Protein AF-A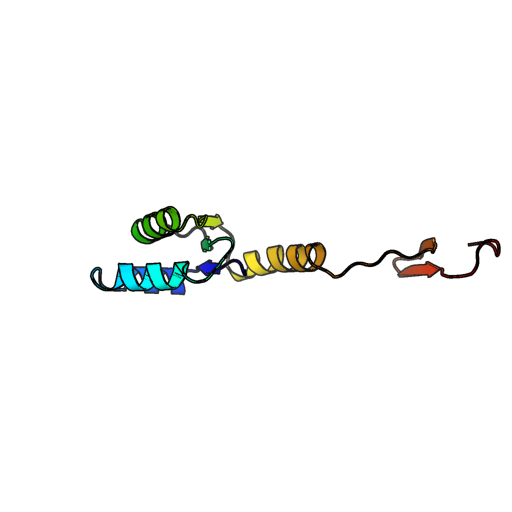0A967LNZ5-F1 (afdb_monomer_lite)

Structure (mmCIF, N/CA/C/O backbone):
data_AF-A0A967LNZ5-F1
#
_entry.id   AF-A0A967LNZ5-F1
#
loop_
_atom_site.group_PDB
_atom_site.id
_atom_site.type_symbol
_atom_site.label_atom_id
_atom_site.label_alt_id
_atom_site.label_comp_id
_atom_site.label_asym_id
_atom_site.label_entity_id
_atom_site.label_seq_id
_atom_site.pdbx_PDB_ins_code
_atom_site.Cartn_x
_atom_site.Cartn_y
_atom_site.Cartn_z
_atom_site.occupancy
_atom_site.B_iso_or_equiv
_atom_site.auth_seq_id
_atom_site.auth_comp_id
_atom_site.auth_asym_id
_atom_site.auth_atom_id
_atom_site.pdbx_PDB_model_num
ATOM 1 N N . GLY A 1 1 ? -0.131 10.742 -4.698 1.00 67.69 1 GLY A N 1
ATOM 2 C CA . GLY A 1 1 ? -0.293 10.216 -3.329 1.00 67.69 1 GLY A CA 1
ATOM 3 C C . GLY A 1 1 ? 0.354 8.847 -3.213 1.00 67.69 1 GLY A C 1
ATOM 4 O O . GLY A 1 1 ? 0.525 8.182 -4.228 1.00 67.69 1 GLY A O 1
ATOM 5 N N . ARG A 1 2 ? 0.729 8.434 -2.001 1.00 85.12 2 ARG A N 1
ATOM 6 C CA . ARG A 1 2 ? 1.298 7.110 -1.687 1.00 85.12 2 ARG A CA 1
ATOM 7 C C . ARG A 1 2 ? 0.220 6.262 -1.015 1.00 85.12 2 ARG A C 1
ATOM 9 O O . ARG A 1 2 ? -0.476 6.793 -0.159 1.00 85.12 2 ARG A O 1
ATOM 16 N N . LEU A 1 3 ? 0.091 4.983 -1.378 1.00 91.69 3 LEU A N 1
ATOM 17 C CA . LEU A 1 3 ? -0.777 4.054 -0.642 1.00 91.69 3 LEU A CA 1
ATOM 18 C C . LEU A 1 3 ? -0.330 3.986 0.820 1.00 91.69 3 LEU A C 1
ATOM 20 O O . LEU A 1 3 ? 0.854 3.769 1.091 1.00 91.69 3 LEU A O 1
ATOM 24 N N . GLN A 1 4 ? -1.266 4.167 1.744 1.00 94.94 4 GLN A N 1
ATOM 25 C CA . GLN A 1 4 ? -0.987 4.008 3.163 1.00 94.94 4 GLN A CA 1
ATOM 26 C C . GLN A 1 4 ? -1.136 2.534 3.532 1.00 94.94 4 GLN A C 1
ATOM 28 O O . GLN A 1 4 ? -2.090 1.885 3.115 1.00 94.94 4 GLN A O 1
ATOM 33 N N . VAL A 1 5 ? -0.195 1.989 4.300 1.00 95.62 5 VAL A N 1
ATOM 34 C CA . VAL A 1 5 ? -0.249 0.591 4.743 1.00 95.62 5 VAL A CA 1
ATOM 35 C C . VAL A 1 5 ? -0.355 0.564 6.254 1.00 95.62 5 VAL A C 1
ATOM 37 O O . VAL A 1 5 ? 0.476 1.163 6.932 1.00 95.62 5 VAL A O 1
ATOM 40 N N . LEU A 1 6 ? -1.370 -0.129 6.761 1.00 96.38 6 LEU A N 1
ATOM 41 C CA . LEU A 1 6 ? -1.590 -0.351 8.182 1.00 96.38 6 LEU A CA 1
ATOM 42 C C . LEU A 1 6 ? -1.290 -1.816 8.504 1.00 96.38 6 LEU A C 1
ATOM 44 O O . LEU A 1 6 ? -1.820 -2.756 7.891 1.00 96.38 6 LEU A O 1
ATOM 48 N N . GLY A 1 7 ? -0.366 -2.006 9.433 1.00 95.62 7 GLY A N 1
ATOM 49 C CA . GLY A 1 7 ? -0.076 -3.278 10.052 1.00 95.62 7 GLY A CA 1
ATOM 50 C C . GLY A 1 7 ? -0.661 -3.343 11.455 1.00 95.62 7 GLY A C 1
ATOM 51 O O . GLY A 1 7 ? -1.543 -2.591 11.856 1.00 95.62 7 GLY A O 1
ATOM 52 N N . GLU A 1 8 ? -0.140 -4.294 12.209 1.00 95.12 8 GLU A N 1
ATOM 53 C CA . GLU A 1 8 ? -0.585 -4.583 13.567 1.00 95.12 8 GLU A CA 1
ATOM 54 C C . GLU A 1 8 ? -0.305 -3.431 14.529 1.00 95.12 8 GLU A C 1
ATOM 56 O O . GLU A 1 8 ? -1.155 -3.113 15.351 1.00 95.12 8 GLU A O 1
ATOM 61 N N . THR A 1 9 ? 0.847 -2.769 14.391 1.00 95.44 9 THR A N 1
ATOM 62 C CA . THR A 1 9 ? 1.229 -1.641 15.244 1.00 95.44 9 THR A CA 1
ATOM 63 C C . THR A 1 9 ? 0.291 -0.459 15.033 1.00 95.44 9 THR A C 1
ATOM 65 O O . THR A 1 9 ? -0.211 0.098 16.005 1.00 95.44 9 THR A O 1
ATOM 68 N N . GLU A 1 10 ? 0.002 -0.106 13.780 1.00 95.06 10 GLU A N 1
ATOM 69 C CA . GLU A 1 10 ? -0.876 1.018 13.462 1.00 95.06 10 GLU A CA 1
ATOM 70 C C . GLU A 1 10 ? -2.326 0.747 13.880 1.00 95.06 10 GLU A C 1
ATOM 72 O O . GLU A 1 10 ? -2.960 1.620 14.466 1.00 95.06 10 GLU A O 1
ATOM 77 N N . LEU A 1 11 ? -2.851 -0.462 13.643 1.00 95.19 11 LEU A N 1
ATOM 78 C CA . LEU A 1 11 ? -4.211 -0.804 14.075 1.00 95.19 11 LEU A CA 1
ATOM 79 C C . LEU A 1 11 ? -4.336 -0.916 15.595 1.00 95.19 11 LEU A C 1
ATOM 81 O O . LEU A 1 11 ? -5.359 -0.516 16.147 1.00 95.19 11 LEU A O 1
ATOM 85 N N . SER A 1 12 ? -3.304 -1.423 16.276 1.00 94.25 12 SER A N 1
ATOM 86 C CA . SER A 1 12 ? -3.270 -1.452 17.743 1.00 94.25 12 SER A CA 1
ATOM 87 C C . SER A 1 12 ? -3.285 -0.040 18.310 1.00 94.25 12 SER A C 1
ATOM 89 O O . SER A 1 12 ? -4.023 0.220 19.253 1.00 94.25 12 SER A O 1
ATOM 91 N N . TYR A 1 13 ? -2.529 0.880 17.702 1.00 94.06 13 TYR A N 1
ATOM 92 C CA . TYR A 1 13 ? -2.558 2.288 18.081 1.00 94.06 13 TYR A CA 1
ATOM 93 C C . TYR A 1 13 ? -3.961 2.873 17.904 1.00 94.06 13 TYR A C 1
ATOM 95 O O . TYR A 1 13 ? -4.525 3.354 18.879 1.00 94.06 13 TYR A O 1
ATOM 103 N N . ILE A 1 14 ? -4.563 2.743 16.717 1.00 93.75 14 ILE A N 1
ATOM 104 C CA . ILE A 1 14 ? -5.925 3.236 16.439 1.00 93.75 14 ILE A CA 1
ATOM 105 C C . ILE A 1 14 ? -6.938 2.668 17.442 1.00 93.75 14 ILE A C 1
ATOM 107 O O . ILE A 1 14 ? -7.787 3.396 17.938 1.00 93.75 14 ILE A O 1
ATOM 111 N N . SER A 1 15 ? -6.819 1.384 17.783 1.00 91.44 15 SER A N 1
ATOM 112 C CA . SER A 1 15 ? -7.714 0.722 18.744 1.00 91.44 15 SER A CA 1
ATOM 113 C C . SER A 1 15 ? -7.468 1.136 20.200 1.00 91.44 15 SER A C 1
ATOM 115 O O . SER A 1 15 ? -8.301 0.854 21.055 1.00 91.44 15 SER A O 1
ATOM 117 N N . SER A 1 16 ? -6.320 1.752 20.493 1.00 92.69 16 SER A N 1
ATOM 118 C CA . SER A 1 16 ? -5.948 2.232 21.830 1.00 92.69 16 SER A CA 1
ATOM 119 C C . SER A 1 16 ? -6.258 3.709 22.068 1.00 92.69 16 SER A C 1
ATOM 121 O O . SER A 1 16 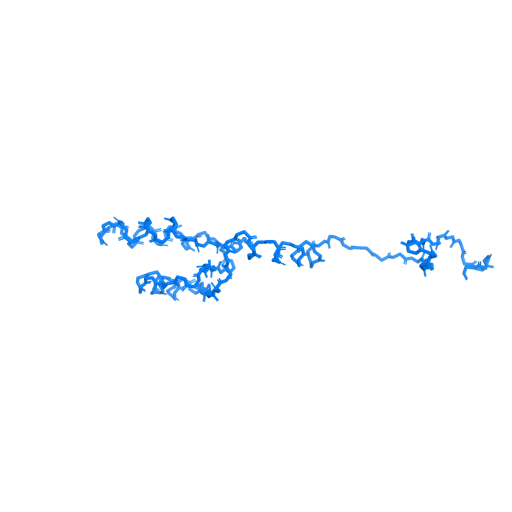? -6.138 4.161 23.202 1.00 92.69 16 SER A O 1
ATOM 123 N N . VAL A 1 17 ? -6.611 4.461 21.020 1.00 92.88 17 VAL A N 1
ATOM 124 C CA . VAL A 1 17 ? -6.986 5.874 21.139 1.00 92.88 17 VAL A CA 1
ATOM 125 C C . VAL A 1 17 ? -8.373 5.973 21.770 1.00 92.88 17 VAL A C 1
ATOM 127 O O . VAL A 1 17 ? -9.291 5.245 21.384 1.00 92.88 17 VAL A O 1
ATOM 130 N N . ASP A 1 18 ? -8.520 6.886 22.728 1.00 92.50 18 ASP A N 1
ATOM 131 C CA . ASP A 1 18 ? -9.795 7.154 23.386 1.00 92.50 18 ASP A CA 1
ATOM 132 C C . ASP A 1 18 ? -10.855 7.608 22.373 1.00 92.50 18 ASP A C 1
ATOM 134 O O . ASP A 1 18 ? -10.564 8.324 21.411 1.00 92.50 18 ASP A O 1
ATOM 138 N N . SER A 1 19 ? -12.111 7.210 22.597 1.00 85.75 19 SER A N 1
ATOM 139 C CA . SER A 1 19 ? -13.216 7.469 21.661 1.00 85.75 19 SER A CA 1
ATOM 140 C C . SER A 1 19 ? -13.382 8.943 21.308 1.00 85.75 19 SER A C 1
ATOM 142 O O . SER A 1 19 ? -13.737 9.257 20.176 1.00 85.75 19 SER A O 1
ATOM 144 N N . ASP A 1 20 ? -13.101 9.824 22.268 1.00 89.44 20 ASP A N 1
ATOM 145 C CA . ASP A 1 20 ? -13.291 11.269 22.146 1.00 89.44 20 ASP A CA 1
ATOM 146 C C . ASP A 1 20 ? -12.217 11.917 21.255 1.00 89.44 20 ASP A C 1
ATOM 148 O O . ASP A 1 20 ? -12.445 12.979 20.679 1.00 89.44 20 ASP A O 1
ATOM 152 N N . GLU A 1 21 ? -11.053 11.275 21.110 1.00 93.12 21 GLU A N 1
ATOM 153 C CA . GLU A 1 21 ? -9.950 11.760 20.273 1.00 93.12 21 GLU A CA 1
ATOM 154 C C . GLU A 1 21 ? -9.863 11.028 18.928 1.00 93.12 21 GLU A C 1
ATOM 156 O O . GLU A 1 21 ? -9.314 11.574 17.965 1.00 93.12 21 GLU A O 1
ATOM 161 N N . LEU A 1 22 ? -10.410 9.810 18.842 1.00 93.12 22 LEU A N 1
ATOM 162 C CA . LEU A 1 22 ? -10.267 8.920 17.690 1.00 93.12 22 LEU A CA 1
ATOM 163 C C . LEU A 1 22 ? -10.746 9.557 16.382 1.00 93.12 22 LEU A C 1
ATOM 165 O O . LEU A 1 22 ? -10.060 9.440 15.371 1.00 93.12 22 LEU A O 1
ATOM 169 N N . GLU A 1 23 ? -11.880 10.254 16.405 1.00 92.56 23 GLU A N 1
ATOM 170 C CA . GLU A 1 23 ? -12.434 10.936 15.228 1.00 92.56 23 GLU A CA 1
ATOM 171 C C . GLU A 1 23 ? -11.434 11.958 14.670 1.00 92.56 23 GLU A C 1
ATOM 173 O O . GLU A 1 23 ? -11.020 11.861 13.519 1.00 92.56 23 GLU A O 1
ATOM 178 N N . SER A 1 24 ? -10.889 12.821 15.533 1.00 93.31 24 SER A N 1
ATOM 179 C CA . SER A 1 24 ? -9.882 13.812 15.133 1.00 93.31 24 SER A CA 1
ATOM 180 C C . SER A 1 24 ? -8.591 13.185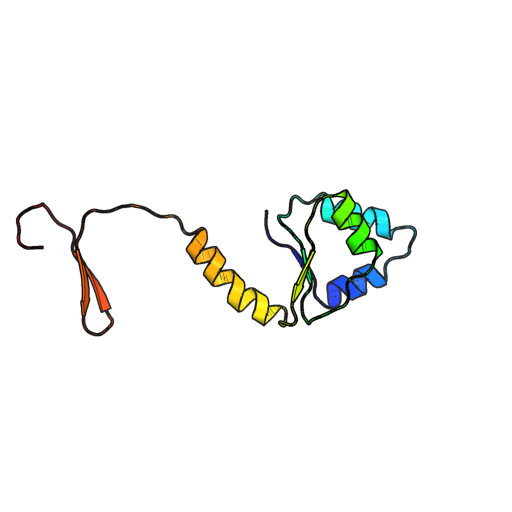 14.588 1.00 93.31 24 SER A C 1
ATOM 182 O O . SER A 1 24 ? -7.932 13.753 13.715 1.00 93.31 24 SER A O 1
ATOM 184 N N . VAL A 1 25 ? -8.202 12.010 15.097 1.00 94.44 25 VAL A N 1
ATOM 185 C CA . VAL A 1 25 ? -7.024 11.274 14.618 1.00 94.44 25 VAL A CA 1
ATOM 186 C C . VAL A 1 25 ? -7.283 10.693 13.229 1.00 94.44 25 VAL A C 1
ATOM 188 O O . VAL A 1 25 ? -6.406 10.774 12.364 1.00 94.44 25 VAL A O 1
ATOM 191 N N . LEU A 1 26 ? -8.466 10.118 13.007 1.00 94.69 26 LEU A N 1
ATOM 192 C CA . LEU A 1 26 ? -8.861 9.540 11.725 1.00 94.69 26 LEU A CA 1
ATOM 193 C C . LEU A 1 26 ? -9.068 10.616 10.655 1.00 94.69 26 LEU A C 1
ATOM 195 O O . LEU A 1 26 ? -8.566 10.448 9.545 1.00 94.69 26 LEU A O 1
ATOM 199 N N . ASP A 1 27 ? -9.690 11.742 10.993 1.00 92.44 27 ASP A N 1
ATOM 200 C CA . ASP A 1 27 ? -9.849 12.876 10.077 1.00 92.44 27 ASP A CA 1
ATOM 201 C C . ASP A 1 27 ? -8.489 13.373 9.594 1.00 92.44 27 ASP A C 1
ATOM 203 O O . ASP A 1 27 ? -8.214 13.430 8.397 1.00 92.44 27 ASP A O 1
ATOM 207 N N . ARG A 1 28 ? -7.561 13.610 10.526 1.00 92.81 28 ARG A N 1
ATOM 208 C CA . ARG A 1 28 ? -6.192 14.025 10.187 1.00 92.81 28 ARG A CA 1
ATOM 209 C C . ARG A 1 28 ? -5.449 12.986 9.354 1.00 92.81 28 ARG A C 1
ATOM 211 O O . ARG A 1 28 ? -4.590 13.350 8.549 1.00 92.81 28 ARG A O 1
ATOM 218 N N . LEU A 1 29 ? -5.732 11.697 9.551 1.00 92.69 29 LEU A N 1
ATOM 219 C CA . LEU A 1 29 ? -5.173 10.638 8.717 1.00 92.69 29 LEU A CA 1
ATOM 220 C C . LEU A 1 29 ? -5.691 10.753 7.278 1.00 92.69 29 LEU A C 1
ATOM 222 O O . LEU A 1 29 ? -4.885 10.671 6.351 1.00 92.69 29 LEU A O 1
ATOM 226 N N . PHE A 1 30 ? -6.995 10.950 7.083 1.00 93.44 30 PHE A N 1
ATOM 227 C CA . PHE A 1 30 ? -7.622 10.972 5.758 1.00 93.44 30 PHE A CA 1
ATOM 228 C C . PHE A 1 30 ? -7.548 12.322 5.031 1.00 93.44 30 PHE A C 1
ATOM 230 O O . PHE A 1 30 ? -7.630 12.346 3.802 1.00 93.44 30 PHE A O 1
ATOM 237 N N . GLU A 1 31 ? -7.272 13.425 5.731 1.00 90.62 31 GLU A N 1
ATOM 238 C CA . GLU A 1 31 ? -6.896 14.712 5.124 1.00 90.62 31 GLU A CA 1
ATOM 239 C C . GLU A 1 31 ? -5.628 14.598 4.259 1.00 90.62 31 GLU A C 1
ATOM 241 O O . GLU A 1 31 ? -5.429 15.348 3.294 1.00 90.62 31 GLU A O 1
ATOM 246 N N . ILE A 1 32 ? -4.756 13.633 4.568 1.00 87.44 32 ILE A N 1
ATOM 247 C CA . ILE A 1 32 ? -3.598 13.325 3.736 1.00 87.44 32 ILE A CA 1
ATOM 248 C C . ILE A 1 32 ? -4.110 12.728 2.423 1.00 87.44 32 ILE A C 1
ATOM 250 O O . ILE A 1 32 ? -4.585 11.596 2.396 1.00 87.44 32 ILE A O 1
ATOM 254 N N . GLN A 1 33 ? -3.944 13.448 1.306 1.00 82.62 33 GLN A N 1
ATOM 255 C CA . GLN A 1 33 ? -4.342 12.970 -0.024 1.00 82.62 33 GLN A CA 1
ATOM 256 C C . GLN A 1 33 ? -3.633 11.655 -0.405 1.00 82.62 33 GLN A C 1
ATOM 258 O O . GLN A 1 33 ? -2.543 11.632 -1.001 1.00 82.62 33 GLN A O 1
ATOM 263 N N . MET A 1 34 ? -4.283 10.538 -0.090 1.00 92.62 34 MET A N 1
ATOM 264 C CA . MET A 1 34 ? -3.816 9.188 -0.358 1.00 92.62 34 MET A CA 1
ATOM 265 C C . MET A 1 34 ? -4.761 8.470 -1.326 1.00 92.62 34 MET A C 1
ATOM 267 O O . MET A 1 34 ? -5.971 8.655 -1.272 1.00 92.62 34 MET A O 1
ATOM 271 N N . PRO A 1 35 ? -4.226 7.628 -2.224 1.00 92.88 35 PRO A N 1
ATOM 272 C CA . PRO A 1 35 ? -5.035 6.868 -3.171 1.00 92.88 35 PRO A CA 1
ATOM 273 C C . PRO A 1 35 ? -5.807 5.709 -2.517 1.00 92.88 35 PRO A C 1
ATOM 275 O O . PRO A 1 35 ? -6.610 5.070 -3.188 1.00 92.88 35 PRO A O 1
ATOM 278 N N . GLY A 1 36 ? -5.529 5.389 -1.250 1.00 95.75 36 GLY A N 1
ATOM 279 C CA . GLY A 1 36 ? -6.153 4.286 -0.528 1.00 95.75 36 GLY A CA 1
ATOM 280 C C . GLY A 1 36 ? -5.329 3.815 0.667 1.00 95.75 36 GLY A C 1
ATOM 281 O O . GLY A 1 36 ? -4.137 4.129 0.786 1.00 95.75 36 GLY A O 1
ATOM 282 N N . VAL A 1 37 ? -5.975 3.013 1.510 1.00 97.00 37 VAL A N 1
ATOM 283 C CA . VAL A 1 37 ? -5.384 2.344 2.672 1.00 97.00 37 VAL A CA 1
ATOM 284 C C . VAL A 1 37 ? -5.361 0.837 2.437 1.00 97.00 37 VAL A C 1
ATOM 286 O O . VAL A 1 37 ? -6.339 0.247 1.980 1.00 97.00 37 VAL A O 1
ATOM 289 N N . VAL A 1 38 ? -4.248 0.191 2.775 1.00 97.62 38 VAL A N 1
ATOM 290 C CA . VAL A 1 38 ? -4.099 -1.263 2.729 1.00 97.62 38 VAL A CA 1
ATOM 291 C C . VAL A 1 38 ? -3.868 -1.805 4.129 1.00 97.62 38 VAL A C 1
ATOM 293 O O . VAL A 1 38 ? -2.882 -1.464 4.778 1.00 97.62 38 VAL A O 1
ATOM 296 N N . VAL A 1 39 ? -4.737 -2.708 4.566 1.00 97.94 39 VAL A N 1
ATOM 297 C CA . VAL A 1 39 ? -4.605 -3.432 5.829 1.00 97.94 39 VAL A CA 1
ATOM 298 C C . VAL A 1 39 ? -3.993 -4.804 5.567 1.00 97.94 39 VAL A C 1
ATOM 300 O O . VAL A 1 39 ? -4.505 -5.596 4.772 1.00 97.94 39 VAL A O 1
ATOM 303 N N . THR A 1 40 ? -2.859 -5.069 6.213 1.00 98.06 40 THR A N 1
ATOM 304 C CA . THR A 1 40 ? -2.036 -6.269 5.977 1.00 98.06 40 THR A CA 1
ATOM 305 C C . THR A 1 40 ? -2.279 -7.364 7.017 1.00 98.06 40 THR A C 1
ATOM 307 O O . THR A 1 40 ? -3.011 -7.171 7.983 1.00 98.06 40 THR A O 1
ATOM 310 N N . LYS A 1 41 ? -1.663 -8.539 6.820 1.00 97.44 41 LYS A N 1
ATOM 311 C CA . LYS A 1 41 ? -1.716 -9.716 7.710 1.00 97.44 41 LYS A CA 1
ATOM 312 C C . LYS A 1 41 ? -3.125 -10.282 7.964 1.00 97.44 41 LYS A C 1
ATOM 314 O O . LYS A 1 41 ? -3.305 -11.067 8.885 1.00 97.44 41 LYS A O 1
ATOM 319 N N . GLY A 1 42 ? -4.114 -9.914 7.150 1.00 95.75 42 GLY A N 1
ATOM 320 C CA . GLY A 1 42 ? -5.499 -10.359 7.308 1.00 95.75 42 GLY A CA 1
ATOM 321 C C . GLY A 1 42 ? -6.206 -9.746 8.514 1.00 95.75 42 GLY A C 1
ATOM 322 O O . GLY A 1 42 ? -7.260 -10.243 8.893 1.00 95.75 42 GLY A O 1
ATOM 323 N N . LEU A 1 43 ? -5.649 -8.682 9.098 1.00 96.56 43 LEU A N 1
ATOM 324 C CA . LEU A 1 43 ? -6.206 -8.040 10.285 1.00 96.56 43 LEU A CA 1
ATOM 325 C C . LEU A 1 43 ? -7.615 -7.510 10.011 1.00 96.56 43 LEU A C 1
ATOM 327 O O . LEU A 1 43 ? -7.944 -7.119 8.880 1.00 96.56 43 LEU A O 1
ATOM 331 N N . ASP A 1 44 ? -8.440 -7.535 11.050 1.00 94.75 44 ASP A N 1
ATOM 332 C CA . ASP A 1 44 ? -9.741 -6.885 11.034 1.00 94.75 44 ASP A CA 1
ATOM 333 C C . ASP A 1 44 ? -9.572 -5.374 11.118 1.00 94.75 44 ASP A C 1
ATOM 335 O O . ASP A 1 44 ? -8.618 -4.856 11.699 1.00 94.75 44 ASP A O 1
ATOM 339 N N . VAL A 1 45 ? -10.480 -4.672 10.451 1.00 95.44 45 VAL A N 1
ATOM 340 C CA . VAL A 1 45 ? -10.443 -3.219 10.327 1.00 95.44 45 VAL A CA 1
ATOM 341 C C . VAL A 1 45 ? -11.471 -2.669 11.308 1.00 95.44 45 VAL A C 1
ATOM 343 O O . VAL A 1 45 ? -12.627 -3.071 11.197 1.00 95.44 45 VAL A O 1
ATOM 346 N N . PRO A 1 46 ? -11.088 -1.793 12.255 1.00 93.75 46 PRO A N 1
ATOM 347 C CA . PRO A 1 46 ? -12.043 -1.184 13.173 1.00 93.75 46 PRO A CA 1
ATOM 348 C C . PRO A 1 46 ? -13.162 -0.463 12.415 1.00 93.75 46 PRO A C 1
ATOM 350 O O . PRO A 1 46 ? -12.875 0.274 11.471 1.00 93.75 46 PRO A O 1
ATOM 353 N N . ASP A 1 47 ? -14.413 -0.618 12.850 1.00 93.81 47 ASP A N 1
ATOM 354 C CA . ASP A 1 47 ? -15.574 -0.030 12.163 1.00 93.81 47 ASP A CA 1
ATOM 355 C C . ASP A 1 47 ? -15.442 1.491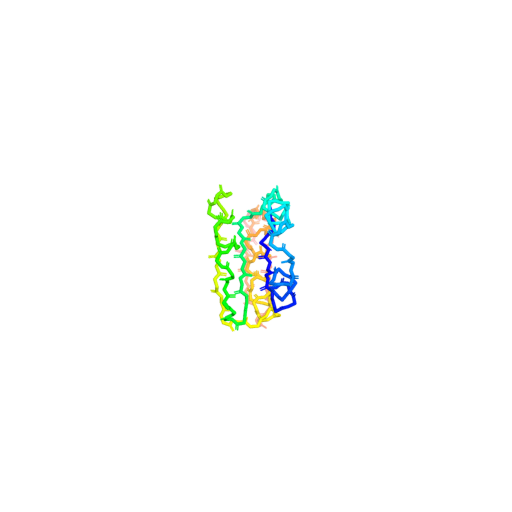 12.012 1.00 93.81 47 ASP A C 1
ATOM 357 O O . ASP A 1 47 ? -15.667 2.027 10.932 1.00 93.81 47 ASP A O 1
ATOM 361 N N . ARG A 1 48 ? -14.932 2.178 13.044 1.00 92.75 48 ARG A N 1
ATOM 362 C CA . ARG A 1 48 ? -14.661 3.626 13.001 1.00 92.75 48 ARG A CA 1
ATOM 363 C C . ARG A 1 48 ? -13.681 4.032 11.902 1.00 92.75 48 ARG A C 1
ATOM 365 O O . ARG A 1 48 ? -13.857 5.067 11.272 1.00 92.75 48 ARG A O 1
ATOM 372 N N . LEU A 1 49 ? -12.668 3.205 11.634 1.00 95.19 49 LEU A N 1
ATOM 373 C CA . LEU A 1 49 ? -11.726 3.448 10.540 1.00 95.19 49 LEU A CA 1
ATOM 374 C C . LEU A 1 49 ? -12.410 3.273 9.175 1.00 95.19 49 LEU A C 1
ATOM 376 O O . LEU A 1 49 ? -12.085 3.997 8.238 1.00 95.19 49 LEU A O 1
ATOM 380 N N . VAL A 1 50 ? -13.348 2.328 9.058 1.00 95.62 50 VAL A N 1
ATOM 381 C CA . VAL A 1 50 ? -14.143 2.128 7.837 1.00 95.62 50 VAL A CA 1
ATOM 382 C C . VAL A 1 50 ? -15.097 3.298 7.610 1.00 95.62 50 VAL A C 1
ATOM 384 O O . VAL A 1 50 ? -15.146 3.811 6.496 1.00 95.62 50 VAL A O 1
ATOM 387 N N . GLU A 1 51 ? -15.814 3.736 8.646 1.00 95.31 51 GLU A N 1
ATOM 388 C CA . GLU A 1 51 ? -16.725 4.888 8.604 1.00 95.31 51 GLU A CA 1
ATOM 389 C C . GLU A 1 51 ? -15.996 6.147 8.119 1.00 95.31 51 GLU A C 1
ATOM 391 O O . GLU A 1 51 ? -16.360 6.703 7.082 1.00 95.31 51 GLU A O 1
ATOM 396 N N . ALA A 1 52 ? -14.892 6.511 8.777 1.00 94.88 52 ALA A N 1
ATOM 397 C CA . ALA A 1 52 ? -14.099 7.679 8.400 1.00 94.88 52 ALA A CA 1
ATOM 398 C C . ALA A 1 52 ? -13.548 7.574 6.964 1.00 94.88 52 ALA A C 1
ATOM 400 O O . ALA A 1 52 ? -13.561 8.548 6.210 1.00 94.88 52 ALA A O 1
ATOM 401 N N . ALA A 1 53 ? -13.111 6.384 6.534 1.00 95.50 53 ALA A N 1
ATOM 402 C CA . ALA A 1 53 ? -12.647 6.179 5.163 1.00 95.50 53 ALA A CA 1
ATOM 403 C C . ALA A 1 53 ? -13.768 6.366 4.127 1.00 95.50 53 ALA A C 1
ATOM 405 O O . ALA A 1 53 ? -13.526 6.925 3.056 1.00 95.50 53 ALA A O 1
ATOM 406 N N . VAL A 1 54 ? -14.991 5.922 4.438 1.00 95.88 54 VAL A N 1
ATOM 407 C CA . VAL A 1 54 ? -16.172 6.111 3.582 1.00 95.88 54 VAL A CA 1
ATOM 408 C C . VAL A 1 54 ? -16.521 7.592 3.463 1.00 95.88 54 VAL A C 1
ATOM 410 O O . VAL A 1 54 ? -16.737 8.065 2.347 1.00 95.88 54 VAL A O 1
ATOM 413 N N . GLU A 1 55 ? -16.521 8.330 4.573 1.00 95.19 55 GLU A N 1
ATOM 414 C CA . GLU A 1 55 ? -16.798 9.774 4.593 1.00 95.19 55 GLU A CA 1
ATOM 415 C C . GLU A 1 55 ? -15.799 10.569 3.746 1.00 95.19 55 GLU A C 1
ATOM 417 O O . GLU A 1 55 ? -16.184 11.474 3.005 1.00 95.19 55 GLU A O 1
ATOM 422 N N . HIS A 1 56 ? -14.528 10.167 3.772 1.00 95.00 56 HIS A N 1
ATOM 423 C CA . HIS A 1 56 ? -13.462 10.795 2.991 1.00 95.00 56 HIS A CA 1
ATOM 424 C C . HIS A 1 56 ? -13.322 10.234 1.564 1.00 95.00 56 HIS A C 1
ATOM 426 O O . HIS A 1 56 ? -12.476 10.694 0.794 1.00 95.00 56 HIS A O 1
ATOM 432 N N . GLY A 1 57 ? -14.124 9.233 1.183 1.00 94.75 57 GLY A N 1
ATOM 433 C CA . GLY A 1 57 ? -14.054 8.594 -0.134 1.00 94.75 57 GLY A CA 1
ATOM 434 C C . GLY A 1 57 ? -12.743 7.840 -0.397 1.00 94.75 57 GLY A C 1
ATOM 435 O O . GLY A 1 57 ? -12.331 7.694 -1.551 1.00 94.75 57 GLY A O 1
ATOM 436 N N . VAL A 1 58 ? -12.071 7.366 0.655 1.00 96.38 58 VAL A N 1
ATOM 437 C CA . VAL A 1 58 ? -10.794 6.647 0.577 1.00 96.38 58 VAL A CA 1
ATOM 438 C C . VAL A 1 58 ? -11.047 5.136 0.640 1.00 96.38 58 VAL A C 1
ATOM 440 O O . VAL A 1 58 ? -11.604 4.639 1.616 1.00 96.38 58 VAL A O 1
ATOM 443 N N . PRO A 1 59 ? -10.626 4.347 -0.365 1.00 96.62 59 PRO A N 1
ATOM 444 C CA . PRO A 1 59 ? -10.846 2.906 -0.342 1.00 96.62 59 PRO A CA 1
ATOM 445 C C . PRO A 1 59 ? -9.944 2.210 0.685 1.00 96.62 59 PRO A C 1
ATOM 447 O O . PRO A 1 59 ? -8.740 2.479 0.756 1.00 96.62 59 PRO A O 1
ATOM 450 N N . ILE A 1 60 ? -10.512 1.242 1.410 1.00 97.12 60 ILE A N 1
ATOM 451 C CA . ILE A 1 60 ? -9.770 0.297 2.252 1.00 97.12 60 ILE A CA 1
ATOM 452 C C . ILE A 1 60 ? -9.681 -1.054 1.543 1.00 97.12 60 ILE A C 1
ATOM 454 O O . ILE A 1 60 ? -10.685 -1.643 1.147 1.00 97.12 60 ILE A O 1
ATOM 458 N N . ILE A 1 61 ? -8.463 -1.574 1.419 1.00 96.69 61 ILE A N 1
ATOM 459 C CA . ILE A 1 61 ? -8.167 -2.878 0.823 1.00 96.69 61 ILE A CA 1
ATOM 460 C C . ILE A 1 61 ? -7.549 -3.768 1.897 1.00 96.69 61 ILE A C 1
ATOM 462 O O . ILE A 1 61 ? -6.625 -3.359 2.594 1.00 96.69 61 ILE A O 1
ATOM 466 N N . ARG A 1 62 ? -8.010 -5.014 2.014 1.00 97.06 62 ARG A N 1
ATOM 467 C CA . ARG A 1 62 ? -7.427 -6.000 2.935 1.00 97.06 62 ARG A CA 1
ATOM 468 C C . ARG A 1 62 ? -6.595 -7.026 2.181 1.00 97.06 62 ARG A C 1
ATOM 470 O O . ARG A 1 62 ? -6.952 -7.457 1.087 1.00 97.06 62 ARG A O 1
ATOM 477 N N . THR A 1 63 ? -5.500 -7.462 2.791 1.00 97.19 63 THR A N 1
ATOM 478 C CA . THR A 1 63 ? -4.692 -8.578 2.299 1.00 97.19 63 THR A CA 1
ATOM 479 C C . THR A 1 63 ? -4.192 -9.442 3.447 1.00 97.19 63 THR A C 1
ATOM 481 O O . THR A 1 63 ? -3.855 -8.945 4.519 1.00 97.19 63 THR A O 1
ATOM 484 N N . THR A 1 64 ? -4.092 -10.749 3.209 1.00 97.81 64 THR A N 1
ATOM 485 C CA . THR A 1 64 ? -3.491 -11.712 4.144 1.00 97.81 64 THR A CA 1
ATOM 486 C C . THR A 1 64 ? -1.960 -11.693 4.118 1.00 97.81 64 THR A C 1
ATOM 488 O O . THR A 1 64 ? -1.320 -12.306 4.970 1.00 97.81 64 THR A O 1
ATOM 491 N N . LEU A 1 65 ? -1.346 -10.979 3.167 1.00 97.81 65 LEU A N 1
ATOM 492 C CA . LEU A 1 65 ? 0.107 -10.858 3.068 1.00 97.81 65 LEU A CA 1
ATOM 493 C C . LEU A 1 65 ? 0.690 -10.114 4.272 1.00 97.81 65 LEU A C 1
ATOM 495 O O . LEU A 1 65 ? 0.138 -9.111 4.727 1.00 97.81 65 LEU A O 1
ATOM 499 N N . LYS A 1 66 ? 1.863 -10.552 4.744 1.00 97.06 66 LYS A N 1
ATOM 500 C CA . LYS A 1 66 ? 2.661 -9.773 5.699 1.00 97.06 66 LYS A CA 1
ATOM 501 C C . LYS A 1 66 ? 3.072 -8.444 5.067 1.00 97.06 66 LYS A C 1
ATOM 503 O O . LYS A 1 66 ? 3.313 -8.382 3.865 1.00 97.06 66 LYS A O 1
ATOM 508 N N . THR A 1 67 ? 3.235 -7.401 5.878 1.00 95.00 67 THR A N 1
ATOM 509 C CA . THR A 1 67 ? 3.570 -6.041 5.419 1.00 95.00 67 THR A CA 1
ATOM 510 C C . THR A 1 67 ? 4.793 -6.009 4.495 1.00 95.00 67 THR A C 1
ATOM 512 O O . THR A 1 67 ? 4.722 -5.466 3.396 1.00 95.00 67 THR A O 1
ATOM 515 N N . GLY A 1 68 ? 5.891 -6.668 4.881 1.00 95.94 68 GLY A N 1
ATOM 516 C CA . GLY A 1 68 ? 7.091 -6.752 4.040 1.00 95.94 68 GLY A CA 1
ATOM 517 C C . GLY A 1 68 ? 6.879 -7.530 2.735 1.00 95.94 68 GLY A C 1
ATOM 518 O O . GLY A 1 68 ? 7.433 -7.163 1.703 1.00 95.94 68 GLY A O 1
ATOM 519 N N . ASP A 1 69 ? 6.043 -8.572 2.748 1.00 97.06 69 ASP A N 1
ATOM 520 C CA . ASP A 1 69 ? 5.714 -9.351 1.547 1.00 97.06 69 ASP A CA 1
ATOM 521 C C . ASP A 1 69 ? 4.831 -8.560 0.583 1.00 97.06 69 ASP A C 1
ATOM 523 O O . ASP A 1 69 ? 5.025 -8.631 -0.630 1.00 97.06 69 ASP A O 1
ATOM 527 N N . PHE A 1 70 ? 3.885 -7.790 1.125 1.00 96.69 70 PHE A N 1
ATOM 528 C CA . PHE A 1 70 ? 3.052 -6.877 0.358 1.00 96.69 70 PHE A CA 1
ATOM 529 C C . PHE A 1 70 ? 3.914 -5.836 -0.363 1.00 96.69 70 PHE A C 1
ATOM 531 O O . PHE A 1 70 ? 3.846 -5.739 -1.588 1.00 96.69 70 PHE A O 1
ATOM 538 N N . TYR A 1 71 ? 4.793 -5.136 0.363 1.00 95.44 71 TYR A N 1
ATOM 539 C CA . TYR A 1 71 ? 5.695 -4.154 -0.242 1.00 95.44 71 TYR A CA 1
ATOM 540 C C . TYR A 1 71 ? 6.634 -4.775 -1.272 1.00 95.44 71 TYR A C 1
ATOM 542 O O . TYR A 1 71 ? 6.765 -4.237 -2.368 1.00 95.44 71 TYR A O 1
ATOM 550 N N . ARG A 1 72 ? 7.214 -5.946 -0.982 1.00 96.88 72 ARG A N 1
ATOM 551 C CA . ARG A 1 72 ? 8.100 -6.650 -1.921 1.00 96.88 72 ARG A CA 1
ATOM 552 C C . ARG A 1 72 ? 7.424 -6.966 -3.259 1.00 96.88 72 ARG A C 1
ATOM 554 O O . ARG A 1 72 ? 8.104 -7.024 -4.276 1.00 96.88 72 ARG A O 1
ATOM 561 N N . ARG A 1 73 ? 6.105 -7.186 -3.273 1.00 95.69 73 ARG A N 1
ATOM 562 C CA . ARG A 1 73 ? 5.335 -7.421 -4.508 1.00 95.69 73 ARG A CA 1
ATOM 563 C C . ARG A 1 73 ? 4.866 -6.126 -5.165 1.00 95.69 73 ARG A C 1
ATOM 565 O O . ARG A 1 73 ? 4.900 -6.022 -6.386 1.00 95.69 73 ARG A O 1
ATOM 572 N N . LEU A 1 74 ? 4.414 -5.162 -4.368 1.00 94.62 74 LEU A N 1
ATOM 573 C CA . LEU A 1 74 ? 3.859 -3.907 -4.867 1.00 94.62 74 LEU A CA 1
ATOM 574 C C . LEU A 1 74 ? 4.940 -3.003 -5.466 1.00 94.62 74 LEU A C 1
ATOM 576 O O . LEU A 1 74 ? 4.725 -2.397 -6.512 1.00 94.62 74 LEU A O 1
ATOM 580 N N . GLN A 1 75 ? 6.091 -2.903 -4.806 1.00 94.25 75 GLN A N 1
ATOM 581 C CA . GLN A 1 75 ? 7.117 -1.930 -5.155 1.00 94.25 75 GLN A CA 1
ATOM 582 C C . GLN A 1 75 ? 7.659 -2.114 -6.585 1.00 94.25 75 GLN A C 1
ATOM 584 O O . GLN A 1 75 ? 7.577 -1.144 -7.336 1.00 94.25 75 GLN A O 1
ATOM 589 N N . PRO A 1 76 ? 8.074 -3.316 -7.040 1.00 95.88 76 PRO A N 1
ATOM 590 C CA . PRO A 1 76 ? 8.550 -3.499 -8.415 1.00 95.88 76 PRO A CA 1
ATOM 591 C C . PRO A 1 76 ? 7.479 -3.192 -9.469 1.00 95.88 76 PRO A C 1
ATOM 593 O O . PRO A 1 76 ? 7.783 -2.691 -10.549 1.00 95.88 76 PRO A O 1
ATOM 596 N N . TYR A 1 77 ? 6.208 -3.471 -9.156 1.00 94.81 77 TYR A N 1
ATOM 597 C CA . TYR A 1 77 ? 5.095 -3.143 -10.044 1.00 94.81 77 TYR A CA 1
ATOM 598 C C . TYR A 1 77 ? 4.934 -1.628 -10.202 1.00 94.81 77 TYR A C 1
ATOM 600 O O . TYR A 1 77 ? 4.804 -1.136 -11.323 1.00 94.81 77 TYR A O 1
ATOM 608 N N . LEU A 1 78 ? 4.964 -0.879 -9.095 1.00 93.75 78 LEU A N 1
ATOM 609 C CA . LEU A 1 78 ? 4.877 0.580 -9.135 1.00 93.75 78 LEU A CA 1
ATOM 610 C C . LEU A 1 78 ? 6.108 1.190 -9.810 1.00 93.75 78 LEU A C 1
ATOM 612 O O . LEU A 1 78 ? 5.952 2.074 -10.645 1.00 93.75 78 LEU A O 1
ATOM 616 N N . GLU A 1 79 ? 7.305 0.692 -9.505 1.00 94.50 79 GLU A N 1
ATOM 617 C CA . GLU A 1 79 ? 8.547 1.127 -10.150 1.00 94.50 79 GLU A CA 1
ATOM 618 C C . GLU A 1 79 ? 8.476 0.926 -11.664 1.00 94.50 79 GLU A C 1
ATOM 620 O O . GLU A 1 79 ? 8.717 1.870 -12.406 1.00 94.50 79 GLU A O 1
ATOM 625 N N . GLY A 1 80 ? 8.048 -0.247 -12.140 1.00 95.31 80 GLY A N 1
ATOM 626 C CA . GLY A 1 80 ? 7.874 -0.494 -13.573 1.00 95.31 80 GLY A CA 1
ATOM 627 C C . GLY A 1 80 ? 6.770 0.356 -14.211 1.00 95.31 80 GLY A C 1
ATOM 628 O O . GLY A 1 80 ? 6.926 0.834 -15.332 1.00 95.31 80 GLY A O 1
ATOM 629 N N . ARG A 1 81 ? 5.650 0.577 -13.508 1.00 94.62 81 ARG A N 1
ATOM 630 C CA . ARG A 1 81 ? 4.501 1.330 -14.041 1.00 94.62 81 ARG A CA 1
ATOM 631 C C . ARG A 1 81 ? 4.747 2.836 -14.109 1.00 94.62 81 ARG A C 1
ATOM 633 O O . ARG A 1 81 ? 4.220 3.484 -15.011 1.00 94.62 81 ARG A O 1
ATOM 640 N N . PHE A 1 82 ? 5.493 3.377 -13.153 1.00 93.88 82 PHE A N 1
ATOM 641 C CA . PHE A 1 82 ? 5.790 4.805 -13.040 1.00 93.88 82 PHE A CA 1
ATOM 642 C C . PHE A 1 82 ? 7.215 5.162 -13.480 1.00 93.88 82 PHE A C 1
ATOM 644 O O . PHE A 1 82 ? 7.594 6.331 -13.394 1.00 93.88 82 PHE A O 1
ATOM 651 N N . ALA A 1 83 ? 7.996 4.193 -13.971 1.00 96.69 83 ALA A N 1
ATOM 652 C CA . ALA A 1 83 ? 9.303 4.450 -14.558 1.00 96.69 83 ALA A CA 1
ATOM 653 C C . ALA A 1 83 ? 9.180 5.483 -15.693 1.00 96.69 83 ALA A C 1
ATOM 655 O O . ALA A 1 83 ? 8.326 5.331 -16.573 1.00 96.69 83 ALA A O 1
ATOM 656 N N . PRO A 1 84 ? 10.031 6.523 -15.719 1.00 95.88 84 PRO A N 1
ATOM 657 C CA . PRO A 1 84 ? 10.137 7.403 -16.871 1.00 95.88 84 PRO A CA 1
ATOM 658 C C . PRO A 1 84 ? 10.460 6.590 -18.126 1.00 95.88 84 PRO A C 1
ATOM 660 O O . PRO A 1 84 ? 11.357 5.748 -18.118 1.00 95.88 84 PRO A O 1
ATOM 663 N N . THR A 1 85 ? 9.740 6.852 -19.213 1.00 95.31 85 THR A N 1
ATOM 664 C CA . THR A 1 85 ? 9.933 6.148 -20.484 1.00 95.31 85 THR A CA 1
ATOM 665 C C . THR A 1 85 ? 10.292 7.119 -21.596 1.00 95.31 85 THR A C 1
ATOM 667 O O . THR A 1 85 ? 9.957 8.302 -21.565 1.00 95.31 85 THR A O 1
ATOM 670 N N . THR A 1 86 ? 11.002 6.602 -22.592 1.00 94.75 86 THR A N 1
ATOM 671 C CA . THR A 1 86 ? 11.299 7.302 -23.839 1.00 94.75 86 THR A CA 1
ATOM 672 C C . THR A 1 86 ? 11.160 6.328 -25.003 1.00 94.75 86 THR A C 1
ATOM 674 O O . THR A 1 86 ? 11.152 5.113 -24.806 1.00 94.75 86 THR A O 1
ATOM 677 N N . THR A 1 87 ? 11.035 6.852 -26.218 1.00 93.06 87 THR A N 1
ATOM 678 C CA . THR A 1 87 ? 10.971 6.050 -27.444 1.00 93.06 87 THR A CA 1
ATOM 679 C C . THR A 1 87 ? 12.221 6.302 -28.274 1.00 93.06 87 THR A C 1
ATOM 681 O O . THR A 1 87 ? 12.588 7.449 -28.520 1.00 93.06 87 THR A O 1
ATOM 684 N N . MET A 1 88 ? 12.879 5.231 -28.719 1.00 89.69 88 MET A N 1
ATOM 685 C CA . MET A 1 88 ? 14.111 5.300 -29.504 1.00 89.69 88 MET A CA 1
ATOM 686 C C . MET A 1 88 ? 14.029 4.384 -30.723 1.00 89.69 88 MET A C 1
ATOM 688 O O . MET A 1 88 ? 13.430 3.315 -30.668 1.00 89.69 88 MET A O 1
ATOM 692 N N . HIS A 1 89 ? 14.670 4.796 -31.818 1.00 89.88 89 HIS A N 1
ATOM 693 C CA . HIS A 1 89 ? 14.832 3.955 -33.001 1.00 89.88 89 HIS A CA 1
ATOM 694 C C . HIS A 1 89 ? 16.093 3.095 -32.848 1.00 89.88 89 HIS A C 1
ATOM 696 O O . HIS A 1 89 ? 17.199 3.629 -32.768 1.00 89.88 89 HIS A O 1
ATOM 702 N N . GLY A 1 90 ? 15.933 1.775 -32.851 1.00 89.19 90 GLY A N 1
ATOM 703 C CA . GLY A 1 90 ? 17.019 0.801 -32.749 1.00 89.19 90 GLY A CA 1
ATOM 704 C C . GLY A 1 90 ? 16.493 -0.629 -32.859 1.00 89.19 90 GLY A C 1
ATOM 705 O O . GLY A 1 90 ? 15.280 -0.836 -32.860 1.00 89.19 90 GLY A O 1
ATOM 706 N N . SER A 1 91 ? 17.400 -1.599 -32.951 1.00 90.62 91 SER A N 1
ATOM 707 C CA . SER A 1 91 ? 17.079 -3.033 -32.892 1.00 90.62 91 SER A CA 1
ATOM 708 C C . SER A 1 91 ? 17.492 -3.572 -31.520 1.00 90.62 91 SER A C 1
ATOM 710 O O . SER A 1 91 ? 18.570 -3.232 -31.036 1.00 90.62 91 SER A O 1
ATOM 712 N N . MET A 1 92 ? 16.668 -4.407 -30.885 1.00 91.94 92 MET A N 1
ATOM 713 C CA . MET A 1 92 ? 17.003 -5.076 -29.620 1.00 91.94 92 MET A CA 1
ATOM 714 C C . MET A 1 92 ? 17.175 -6.578 -29.864 1.00 91.94 92 MET A C 1
ATOM 716 O O . MET A 1 92 ? 16.353 -7.174 -30.557 1.00 91.94 92 MET A O 1
ATOM 720 N N . ALA A 1 93 ? 18.223 -7.184 -29.302 1.00 93.56 93 ALA A N 1
ATOM 721 C CA . ALA A 1 93 ? 18.455 -8.628 -29.352 1.00 93.56 93 ALA A CA 1
ATOM 722 C C . ALA A 1 93 ? 18.847 -9.174 -27.973 1.00 93.56 93 ALA A C 1
ATOM 724 O O . ALA A 1 93 ? 19.469 -8.469 -27.182 1.00 93.56 93 ALA A O 1
ATOM 725 N N . ASP A 1 94 ? 18.520 -10.437 -27.712 1.00 95.31 94 ASP A N 1
ATOM 726 C CA . ASP A 1 94 ? 19.031 -11.205 -26.574 1.00 95.31 94 ASP A CA 1
ATOM 727 C C . ASP A 1 94 ? 20.065 -12.210 -27.092 1.00 95.31 94 ASP A C 1
ATOM 729 O O . ASP A 1 94 ? 19.766 -13.021 -27.973 1.00 95.31 94 ASP A O 1
ATOM 733 N N . VAL A 1 95 ? 21.291 -12.133 -26.573 1.00 94.88 95 VAL A N 1
ATOM 734 C CA . VAL A 1 95 ? 22.375 -13.060 -26.902 1.00 94.88 95 VAL A CA 1
ATOM 735 C C . VAL A 1 95 ? 22.920 -13.652 -25.608 1.00 94.88 95 VAL A C 1
ATOM 737 O O . VAL A 1 95 ? 23.599 -12.975 -24.838 1.00 94.88 95 VAL A O 1
ATOM 740 N N . TYR A 1 96 ? 22.622 -14.931 -25.370 1.00 93.50 96 TYR A N 1
ATOM 741 C CA . TYR A 1 96 ? 23.016 -15.668 -24.162 1.00 93.50 96 TYR A CA 1
ATOM 742 C C . TYR A 1 96 ? 22.582 -14.994 -22.841 1.00 93.50 96 TYR A C 1
ATOM 744 O O . TYR A 1 96 ? 23.307 -15.054 -21.849 1.00 93.50 96 TYR A O 1
ATOM 752 N N . GLY A 1 97 ? 21.405 -14.357 -22.814 1.00 93.56 97 GLY A N 1
ATOM 753 C CA . GLY A 1 97 ? 20.862 -13.671 -21.637 1.00 93.56 97 GLY A CA 1
ATOM 754 C C . GLY A 1 97 ? 21.353 -12.231 -21.476 1.00 93.56 97 GLY A C 1
ATOM 755 O O . GLY A 1 97 ? 21.051 -11.587 -20.470 1.00 93.56 97 GLY A O 1
ATOM 756 N N . VAL A 1 98 ? 22.115 -11.714 -22.445 1.00 95.12 98 VAL A N 1
ATOM 757 C CA . VAL A 1 98 ? 22.567 -10.322 -22.483 1.00 95.12 98 VAL A CA 1
ATOM 758 C C . VAL A 1 98 ? 21.707 -9.546 -23.475 1.00 95.12 98 VAL A C 1
ATOM 760 O O . VAL A 1 98 ? 21.713 -9.827 -24.673 1.00 95.12 98 VAL A O 1
ATOM 763 N N . GLY A 1 99 ? 20.993 -8.535 -22.976 1.00 94.94 99 GLY A N 1
ATOM 764 C CA . GLY A 1 9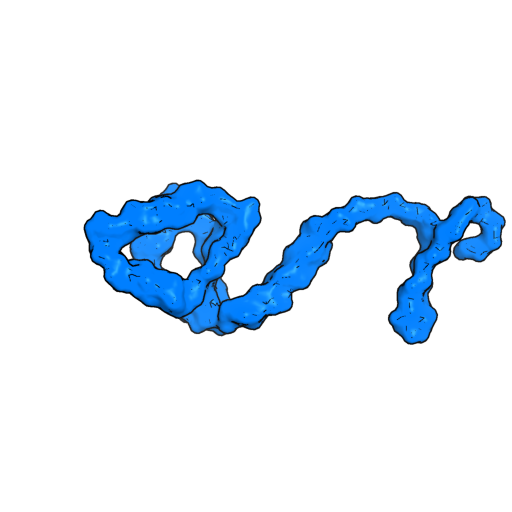9 ? 20.233 -7.605 -23.808 1.00 94.94 99 GLY A CA 1
ATOM 765 C C . GLY A 1 99 ? 21.154 -6.622 -24.533 1.00 94.94 99 GLY A C 1
ATOM 766 O O . GLY A 1 99 ? 21.852 -5.832 -23.899 1.00 94.94 99 GLY A O 1
ATOM 767 N N . LEU A 1 100 ? 21.138 -6.651 -25.862 1.00 93.88 100 LEU A N 1
ATOM 768 C CA . LEU A 1 100 ? 21.904 -5.767 -26.737 1.00 93.88 100 LEU A CA 1
ATOM 769 C C . LEU A 1 100 ? 20.960 -4.784 -27.439 1.00 93.88 100 LEU A C 1
ATOM 771 O O . LEU A 1 100 ? 19.997 -5.198 -28.085 1.00 93.88 100 LEU A O 1
ATOM 775 N N . LEU A 1 101 ? 21.249 -3.482 -27.342 1.00 92.75 101 LEU A N 1
ATOM 776 C CA . LEU A 1 101 ? 20.543 -2.419 -28.066 1.00 92.75 101 LEU A CA 1
ATOM 777 C C . LEU A 1 101 ? 21.439 -1.858 -29.177 1.00 92.75 101 LEU A C 1
ATOM 779 O O . LEU A 1 101 ? 22.442 -1.198 -28.907 1.00 92.75 101 LEU A O 1
ATOM 783 N N . PHE A 1 102 ? 21.051 -2.080 -30.430 1.00 89.62 102 PHE A N 1
ATOM 784 C CA . PHE A 1 102 ? 21.744 -1.575 -31.611 1.00 89.62 102 PHE A CA 1
ATOM 785 C C . PHE A 1 102 ? 21.131 -0.249 -32.068 1.00 89.62 102 PHE A C 1
ATOM 787 O O . PHE A 1 102 ? 19.979 -0.184 -32.500 1.00 89.62 102 PHE A O 1
ATOM 794 N N . VAL A 1 103 ? 21.930 0.815 -32.018 1.00 88.19 103 VAL A N 1
ATOM 795 C CA . VAL A 1 103 ? 21.567 2.172 -32.453 1.00 88.19 103 VAL A CA 1
ATOM 796 C C .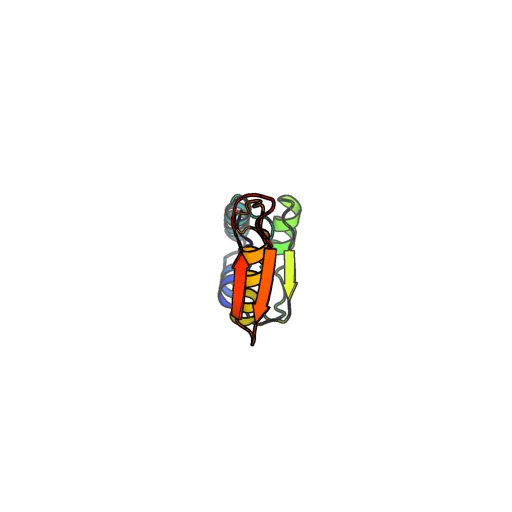 VAL A 1 103 ? 22.493 2.633 -33.580 1.00 88.19 103 VAL A C 1
ATOM 798 O O . VAL A 1 103 ? 23.693 2.382 -33.555 1.00 88.19 103 VAL A O 1
ATOM 801 N N . GLY A 1 104 ? 21.944 3.304 -34.599 1.00 82.69 104 GLY A N 1
ATOM 802 C CA . GLY A 1 104 ? 22.713 3.767 -35.762 1.00 82.69 104 GLY A CA 1
ATOM 803 C C . GLY A 1 104 ? 21.838 4.292 -36.904 1.00 82.69 104 GLY A C 1
ATOM 804 O O . GLY A 1 104 ? 20.618 4.104 -36.900 1.00 82.69 104 GLY A O 1
ATOM 805 N N . ARG A 1 105 ? 22.449 4.942 -37.907 1.00 72.44 105 ARG A N 1
ATOM 806 C CA . ARG A 1 105 ? 21.744 5.504 -39.082 1.00 72.44 105 ARG A CA 1
ATOM 807 C C . ARG A 1 105 ? 20.997 4.412 -39.863 1.00 72.44 105 ARG A C 1
ATOM 809 O O . ARG A 1 105 ? 21.358 3.239 -39.809 1.00 72.44 105 ARG A O 1
ATOM 816 N N . SER A 1 106 ? 19.893 4.757 -40.524 1.00 62.34 106 SER A N 1
ATOM 817 C CA . SER A 1 106 ? 19.113 3.786 -41.311 1.00 62.34 106 SER A CA 1
ATOM 818 C C . SER A 1 106 ? 19.922 3.262 -42.504 1.00 62.34 106 SER A C 1
ATOM 820 O O . SER A 1 106 ? 20.601 4.053 -43.151 1.00 62.34 106 SER A O 1
ATOM 822 N N . GLY A 1 107 ? 19.867 1.952 -42.780 1.00 60.25 107 GLY A N 1
ATOM 823 C CA . GLY A 1 107 ? 20.446 1.353 -43.996 1.00 60.25 107 GLY A CA 1
ATOM 824 C C . GLY A 1 107 ? 21.828 0.683 -43.894 1.00 60.25 107 GLY A C 1
ATOM 825 O O . GLY A 1 107 ? 22.325 0.231 -44.915 1.00 60.25 107 GLY A O 1
ATOM 826 N N . ILE A 1 108 ? 22.443 0.572 -42.709 1.00 59.53 108 ILE A N 1
ATOM 827 C CA . ILE A 1 108 ? 23.777 -0.060 -42.531 1.00 59.53 108 ILE A CA 1
ATOM 828 C C . ILE A 1 108 ? 23.747 -1.540 -42.087 1.00 59.53 108 ILE A C 1
ATOM 830 O O . ILE A 1 108 ? 24.785 -2.079 -41.728 1.00 59.53 108 ILE A O 1
ATOM 834 N N . GLY A 1 109 ? 22.588 -2.209 -42.133 1.00 55.38 109 GLY A N 1
ATOM 835 C CA . GLY A 1 109 ? 22.443 -3.609 -41.694 1.00 55.38 109 GLY A CA 1
ATOM 836 C C . GLY A 1 109 ? 22.251 -3.741 -40.180 1.00 55.38 109 GLY A C 1
ATOM 837 O O . GLY A 1 109 ? 23.102 -4.298 -39.494 1.00 55.38 109 GLY A O 1
ATOM 838 N N . LYS A 1 110 ? 21.151 -3.171 -39.673 1.00 54.72 110 LYS A N 1
ATOM 839 C CA . LYS A 1 110 ? 20.671 -3.345 -38.292 1.00 54.72 110 LYS A CA 1
ATOM 840 C C . LYS A 1 110 ? 19.635 -4.459 -38.204 1.00 54.72 110 LYS A C 1
ATOM 842 O O . LYS A 1 110 ? 19.017 -4.722 -39.259 1.00 54.72 110 LYS A O 1
#

Foldseek 3Di:
DEEAEDEPVNQVVLVPDDPVCSLVVLLVVLVPPHQAYEYELQDDDPVSNVVSCVVSVHYYHYDNHDPVRVCVVVVVVCCVVVPDDDDDDFDWDADPNDIDTGDDDPDPPD

Secondary structure (DSSP, 8-state):
---EEE-HHHHHHHHHS-HHHHHHHHHHHHTS--S-EEE-TTPPPPHHHHHHHHHTTPPEEE-SS-HHHHHHHHHHHHHHHHS-------EEEEETTEEEEE---TTS--

pLDDT: mean 91.96, std 8.51, range [54.72, 98.06]

Sequence (110 aa):
GRLQVLGETELSYISSVDSDELESVLDRLFEIQMPGVVVTKGLDVPDRLVEAAVEHGVPIIRTTLKTGDFYRRLQPYLEGRFAPTTTMHGSMADVYGVGLLFVGRSGIGK

Radius of gyration: 22.5 Å; chains: 1; bounding box: 41×30×67 Å